Protein AF-A0A7G9Y981-F1 (afdb_monomer_lite)

Radius of gyration: 12.73 Å; chains: 1; bounding box: 25×22×32 Å

Organism: NCBI:txid2759911

pLDDT: mean 90.82, std 9.35, range [52.16, 97.75]

Secondary structure (DSSP, 8-state):
-----HHHHHHHHHHHHHHSTT-HHHHHHHHHHHHHHHHHTT--HHHHHHHHHT-

Foldseek 3Di:
DDDDDPVNLVVLLVVLCVVCVPCVVSSVVSSVVVRLCVVCVPDDPVRVCVVVVVD

Structure (mmCIF, N/CA/C/O backbone):
data_AF-A0A7G9Y981-F1
#
_entry.id   AF-A0A7G9Y981-F1
#
loop_
_atom_site.group_PDB
_atom_site.id
_atom_site.type_symbol
_atom_site.la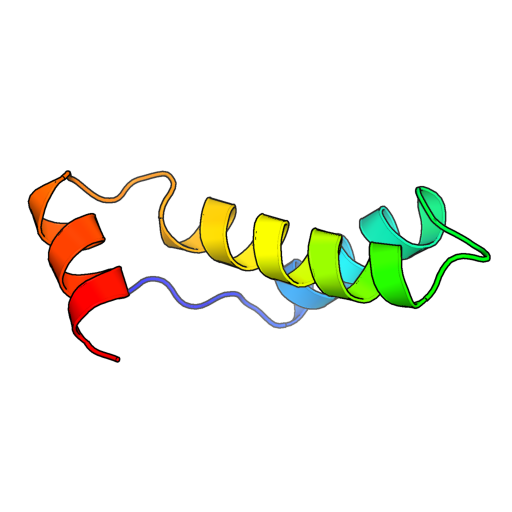bel_atom_id
_atom_site.label_alt_id
_atom_site.label_comp_id
_atom_site.label_asym_id
_atom_site.label_entity_id
_atom_site.label_seq_id
_atom_site.pdbx_PDB_ins_code
_atom_site.Cartn_x
_atom_site.Cartn_y
_atom_site.Cartn_z
_atom_site.occupancy
_atom_site.B_iso_or_equiv
_atom_site.auth_seq_id
_atom_site.auth_comp_id
_atom_site.auth_asym_id
_atom_site.auth_atom_id
_atom_site.pdbx_PDB_model_num
ATOM 1 N N . MET A 1 1 ? -6.343 -3.636 14.542 1.00 62.41 1 MET A N 1
ATOM 2 C CA . MET A 1 1 ? -5.948 -3.114 13.214 1.00 62.41 1 MET A CA 1
ATOM 3 C C . MET A 1 1 ? -6.052 -4.233 12.197 1.00 62.41 1 MET A C 1
ATOM 5 O O . MET A 1 1 ? -5.603 -5.337 12.493 1.00 62.41 1 MET A O 1
ATOM 9 N N . LYS A 1 2 ? -6.675 -3.969 11.044 1.00 71.88 2 LYS A N 1
ATOM 10 C CA . LYS A 1 2 ? -6.721 -4.909 9.914 1.00 71.88 2 LYS A CA 1
ATOM 11 C C . LYS A 1 2 ? -5.279 -5.258 9.518 1.00 71.88 2 LYS A C 1
ATOM 13 O O . LYS A 1 2 ? -4.408 -4.396 9.592 1.00 71.88 2 LYS A O 1
ATOM 18 N N . LYS A 1 3 ? -5.014 -6.513 9.163 1.00 81.62 3 LYS A N 1
ATOM 19 C CA . LYS A 1 3 ? -3.719 -6.949 8.626 1.00 81.62 3 LYS A CA 1
ATOM 20 C C . LYS A 1 3 ? -3.926 -7.336 7.170 1.00 81.62 3 LYS A C 1
ATOM 22 O O . LYS A 1 3 ? -4.934 -7.966 6.860 1.00 81.62 3 LYS A O 1
ATOM 27 N 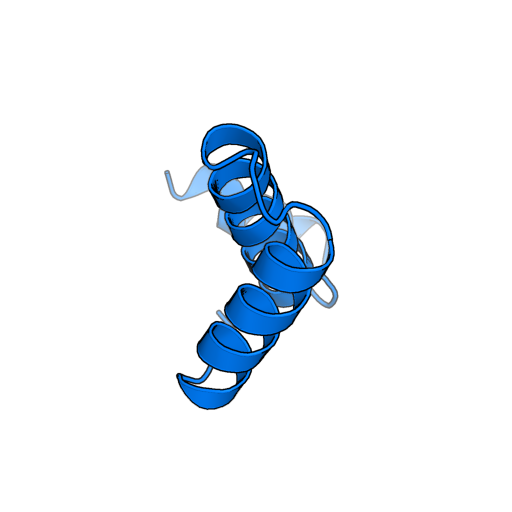N . LEU A 1 4 ? -2.996 -6.946 6.304 1.00 86.81 4 LEU A N 1
ATOM 28 C CA . LEU A 1 4 ? -2.983 -7.409 4.920 1.00 86.81 4 LEU A CA 1
ATOM 29 C C . LEU A 1 4 ? -2.556 -8.870 4.892 1.00 86.81 4 LEU A C 1
ATOM 31 O O . LEU A 1 4 ? -1.558 -9.234 5.520 1.00 86.81 4 LEU A O 1
ATOM 35 N N . THR A 1 5 ? -3.309 -9.685 4.165 1.00 92.50 5 THR A N 1
ATOM 36 C CA . THR A 1 5 ? -2.901 -11.061 3.873 1.00 92.50 5 THR A CA 1
ATOM 37 C C . THR A 1 5 ? -1.730 -11.068 2.889 1.00 92.50 5 THR A C 1
ATOM 39 O O . THR A 1 5 ? -1.555 -10.129 2.113 1.00 92.50 5 THR A O 1
ATOM 42 N N . GLU A 1 6 ? -0.941 -12.143 2.873 1.00 93.38 6 GLU A N 1
ATOM 43 C CA . GLU A 1 6 ? 0.151 -12.291 1.896 1.00 93.38 6 GLU A CA 1
ATOM 44 C C . GLU A 1 6 ? -0.364 -12.310 0.448 1.00 93.38 6 GLU A C 1
ATOM 46 O O . GLU A 1 6 ? 0.300 -11.813 -0.457 1.00 93.38 6 GLU A O 1
ATOM 51 N N . VAL A 1 7 ? -1.590 -12.799 0.236 1.00 94.38 7 VAL A N 1
ATOM 52 C CA . VAL A 1 7 ? -2.256 -12.772 -1.074 1.00 94.38 7 VAL A CA 1
ATOM 53 C C . VAL A 1 7 ? -2.563 -11.337 -1.511 1.00 94.38 7 VAL A C 1
ATOM 55 O O . VAL A 1 7 ? -2.290 -10.977 -2.652 1.00 94.38 7 VAL A O 1
ATOM 58 N N . GLU A 1 8 ? -3.091 -10.497 -0.614 1.00 92.06 8 GLU A N 1
ATOM 59 C CA . GLU A 1 8 ? -3.359 -9.083 -0.918 1.00 92.06 8 GLU A CA 1
ATOM 60 C C . GLU A 1 8 ? -2.067 -8.307 -1.193 1.00 92.06 8 GLU A C 1
ATOM 62 O O . GLU A 1 8 ? -2.018 -7.536 -2.147 1.00 92.06 8 GLU A O 1
ATOM 67 N N . LYS A 1 9 ? -1.013 -8.539 -0.399 1.00 94.81 9 LYS A N 1
ATOM 68 C CA . LYS A 1 9 ? 0.304 -7.918 -0.613 1.00 94.81 9 LYS A CA 1
ATOM 69 C C . LYS A 1 9 ? 0.877 -8.276 -1.979 1.00 94.81 9 LYS A C 1
ATOM 71 O O . LYS A 1 9 ? 1.284 -7.389 -2.719 1.00 94.81 9 LYS A O 1
ATOM 76 N N . LYS A 1 10 ? 0.856 -9.565 -2.331 1.00 96.44 10 LYS A N 1
ATOM 77 C CA . LYS A 1 10 ? 1.340 -10.034 -3.630 1.00 96.44 10 LYS A CA 1
ATOM 78 C C . LYS A 1 10 ? 0.569 -9.384 -4.779 1.00 96.44 10 LYS A C 1
ATOM 80 O O . LYS A 1 10 ? 1.195 -8.885 -5.705 1.00 96.44 10 LYS A O 1
ATOM 85 N N . ARG A 1 11 ? -0.764 -9.321 -4.686 1.00 96.25 11 ARG A N 1
ATOM 86 C CA . ARG A 1 11 ? -1.594 -8.695 -5.724 1.00 96.25 11 ARG A CA 1
ATOM 87 C C . ARG A 1 11 ? -1.274 -7.209 -5.902 1.00 96.25 11 ARG A C 1
ATOM 89 O O . ARG A 1 11 ? -1.127 -6.758 -7.028 1.00 96.25 11 ARG A O 1
ATOM 96 N N . PHE A 1 12 ? -1.130 -6.461 -4.806 1.00 95.50 12 PHE A N 1
ATOM 97 C CA . PHE A 1 12 ? -0.747 -5.047 -4.883 1.00 95.50 12 PHE A CA 1
ATOM 9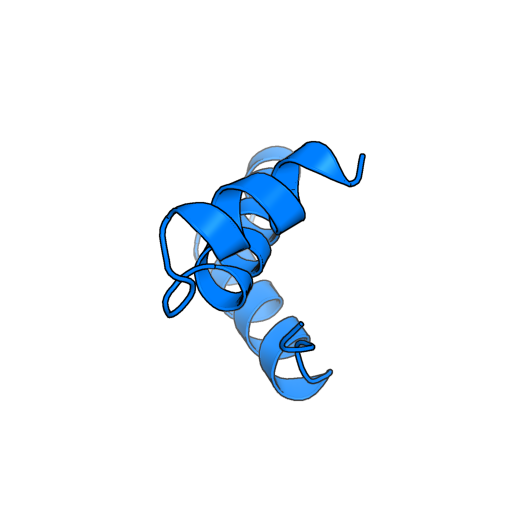8 C C . PHE A 1 12 ? 0.636 -4.852 -5.494 1.00 95.50 12 PHE A C 1
ATOM 100 O O . PHE A 1 12 ? 0.838 -3.900 -6.237 1.00 95.50 12 PHE A O 1
ATOM 107 N N . TRP A 1 13 ? 1.583 -5.742 -5.200 1.00 97.12 13 TRP A N 1
ATOM 108 C CA . TRP A 1 13 ? 2.905 -5.676 -5.808 1.00 97.12 13 TRP A CA 1
ATOM 109 C C . TRP A 1 13 ? 2.856 -5.942 -7.319 1.00 97.12 13 TRP A C 1
ATOM 111 O O . TRP A 1 13 ? 3.440 -5.186 -8.086 1.00 97.12 13 TRP A O 1
ATOM 121 N N . GLU A 1 14 ? 2.102 -6.952 -7.760 1.00 97.38 14 GLU A N 1
ATOM 122 C CA . GLU A 1 14 ? 1.913 -7.258 -9.187 1.00 97.38 14 GLU A CA 1
ATOM 123 C C . GLU A 1 14 ? 1.228 -6.108 -9.947 1.00 97.38 14 GLU A C 1
ATOM 125 O O . GLU A 1 14 ? 1.668 -5.749 -11.039 1.00 97.38 14 GLU A O 1
ATOM 130 N N . GLU A 1 15 ? 0.191 -5.495 -9.363 1.00 96.38 15 GLU A N 1
ATOM 131 C CA . GLU A 1 15 ? -0.479 -4.309 -9.923 1.00 96.38 15 GLU A CA 1
ATOM 132 C C . GLU A 1 15 ? 0.515 -3.147 -10.093 1.00 96.38 15 GLU A C 1
ATOM 134 O O . GLU A 1 15 ? 0.631 -2.571 -11.173 1.00 96.38 15 GLU A O 1
ATOM 139 N N . VAL A 1 16 ? 1.303 -2.863 -9.055 1.00 97.31 16 VAL A N 1
ATOM 140 C CA . VAL A 1 16 ? 2.305 -1.791 -9.057 1.00 97.31 16 VAL A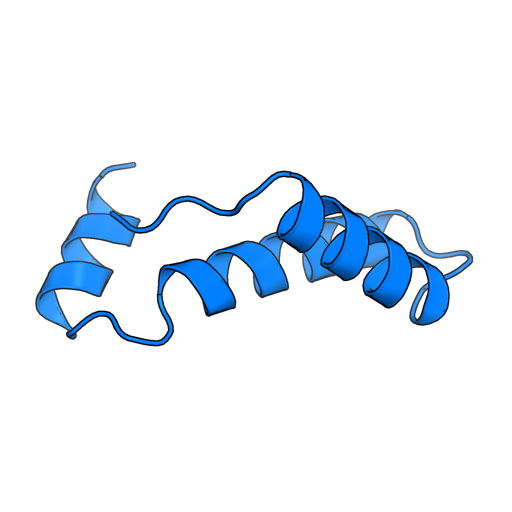 CA 1
ATOM 141 C C . VAL A 1 16 ? 3.409 -2.024 -10.091 1.00 97.31 16 VAL A C 1
ATOM 143 O O . VAL A 1 16 ? 3.773 -1.095 -10.811 1.00 97.31 16 VAL A O 1
ATOM 146 N N . GLN A 1 17 ? 3.925 -3.250 -10.203 1.00 97.69 17 GLN A N 1
ATOM 147 C CA . GLN A 1 17 ? 4.938 -3.587 -11.207 1.00 97.69 17 GLN A CA 1
ATOM 148 C C . GLN A 1 17 ? 4.396 -3.454 -12.636 1.00 97.69 17 GLN A C 1
ATOM 150 O O . GLN A 1 17 ? 5.139 -3.074 -13.536 1.00 97.69 17 GLN A O 1
ATOM 155 N N . SER A 1 18 ? 3.105 -3.725 -12.853 1.00 97.44 18 SER A N 1
ATOM 156 C CA . SER A 1 18 ? 2.468 -3.508 -14.155 1.00 97.44 18 SER A CA 1
ATOM 157 C C . SER A 1 18 ? 2.285 -2.024 -14.491 1.00 97.44 18 SER A C 1
ATOM 159 O O . SER A 1 18 ? 2.292 -1.677 -15.671 1.00 97.44 18 SER A O 1
ATOM 161 N N . GLU A 1 19 ? 2.072 -1.160 -13.495 1.00 97.19 19 GLU A N 1
ATOM 162 C CA . GLU A 1 19 ? 1.890 0.285 -13.696 1.00 97.19 19 GLU A CA 1
ATOM 163 C C . GLU A 1 19 ? 3.219 1.035 -13.867 1.00 97.19 19 GLU A C 1
ATOM 165 O O . GLU A 1 19 ? 3.286 2.002 -14.627 1.00 97.19 19 GLU A O 1
ATOM 170 N N . PHE A 1 20 ? 4.280 0.579 -13.195 1.00 96.50 20 PHE A N 1
ATOM 171 C CA . PHE A 1 20 ? 5.591 1.234 -13.164 1.00 96.50 20 PHE A CA 1
ATOM 172 C C . PHE A 1 20 ? 6.730 0.257 -13.499 1.00 96.50 20 PHE A C 1
ATOM 174 O O . PHE A 1 20 ? 7.622 0.082 -12.675 1.00 96.50 20 PHE A O 1
ATOM 181 N N . PRO A 1 21 ? 6.748 -0.396 -14.675 1.00 96.69 21 PRO A N 1
ATOM 182 C CA . PRO A 1 21 ? 7.648 -1.525 -14.950 1.00 96.69 21 PRO A CA 1
ATOM 183 C C . PRO A 1 21 ? 9.143 -1.205 -14.803 1.00 96.69 21 PRO A C 1
ATOM 185 O O . PRO A 1 21 ? 9.898 -2.059 -14.346 1.00 96.69 21 PRO A O 1
ATOM 188 N N . ASP A 1 22 ? 9.549 0.029 -15.117 1.00 97.25 22 ASP A N 1
ATOM 189 C CA . ASP A 1 22 ? 10.957 0.454 -15.146 1.00 97.25 22 ASP A CA 1
ATOM 190 C C . ASP A 1 22 ? 11.302 1.534 -14.098 1.00 97.25 22 ASP A C 1
ATOM 192 O O . ASP A 1 22 ? 12.397 2.094 -14.121 1.00 97.25 22 ASP A O 1
ATOM 196 N N . ASP A 1 23 ? 10.378 1.856 -13.186 1.00 97.75 23 ASP A N 1
ATOM 197 C CA . ASP A 1 23 ? 10.562 2.894 -12.162 1.00 97.75 23 ASP A CA 1
ATOM 198 C C . ASP A 1 23 ? 10.416 2.296 -10.756 1.00 97.75 23 ASP A C 1
ATOM 200 O O . ASP A 1 23 ? 9.349 2.326 -10.143 1.00 97.75 23 ASP A O 1
ATOM 204 N N . GLU A 1 24 ? 11.511 1.722 -10.253 1.00 96.62 24 GLU A N 1
ATOM 205 C CA . GLU A 1 24 ? 11.579 1.052 -8.947 1.00 96.62 24 GLU A CA 1
ATOM 206 C C . GLU A 1 24 ? 11.173 1.980 -7.789 1.00 96.62 24 GLU A C 1
ATOM 208 O O . GLU A 1 24 ? 10.440 1.575 -6.888 1.00 96.62 24 GLU A O 1
ATOM 213 N N . MET A 1 25 ? 11.556 3.259 -7.848 1.00 97.44 25 MET A N 1
ATOM 214 C CA . MET A 1 25 ? 11.170 4.243 -6.834 1.00 97.44 25 MET A CA 1
ATOM 215 C C . MET A 1 25 ? 9.650 4.442 -6.819 1.00 97.44 25 MET A C 1
ATOM 217 O O . MET A 1 25 ? 9.029 4.456 -5.751 1.00 97.44 25 MET A O 1
ATOM 221 N N . MET A 1 26 ? 9.030 4.582 -7.993 1.00 96.50 26 MET A N 1
ATOM 222 C CA . MET A 1 26 ? 7.576 4.686 -8.084 1.00 96.50 26 MET A CA 1
ATOM 223 C C . MET A 1 26 ? 6.879 3.394 -7.666 1.00 96.50 26 MET A C 1
ATOM 225 O O . MET A 1 26 ? 5.824 3.480 -7.030 1.00 96.50 26 MET A O 1
ATOM 229 N N . GLN A 1 27 ? 7.470 2.225 -7.935 1.00 97.75 27 GLN A N 1
ATOM 230 C CA . GLN A 1 27 ? 6.941 0.956 -7.441 1.00 97.75 27 GLN A CA 1
ATOM 231 C C . GLN A 1 27 ? 6.861 0.956 -5.906 1.00 97.75 27 GLN A C 1
ATOM 233 O O . GLN A 1 27 ? 5.793 0.744 -5.328 1.00 97.75 27 GLN A O 1
ATOM 238 N N . GLU A 1 28 ? 7.960 1.271 -5.223 1.00 97.38 28 GLU A N 1
ATOM 239 C CA . GLU A 1 28 ? 8.003 1.289 -3.758 1.00 97.38 28 GLU A CA 1
ATOM 240 C C . GLU A 1 28 ? 7.013 2.296 -3.155 1.00 97.38 28 GLU A C 1
ATOM 242 O O . GLU A 1 28 ? 6.213 1.952 -2.275 1.00 97.38 28 GLU A O 1
ATOM 247 N N . VAL A 1 29 ? 7.015 3.535 -3.657 1.00 96.81 29 VAL A N 1
ATOM 248 C CA . VAL A 1 29 ? 6.130 4.603 -3.166 1.00 96.81 29 VAL A CA 1
ATOM 249 C C . VAL A 1 29 ? 4.663 4.225 -3.359 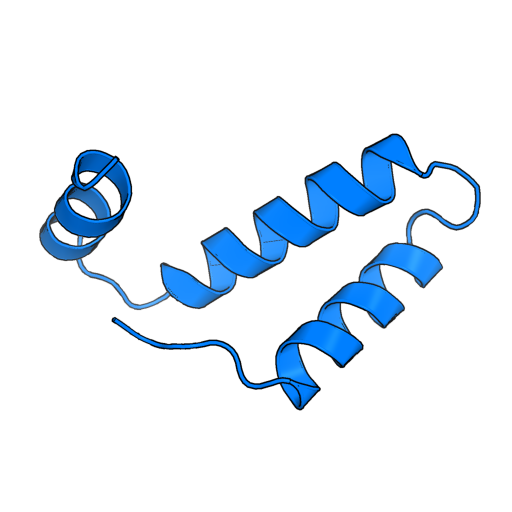1.00 96.81 29 VAL A C 1
ATOM 251 O O . VAL A 1 29 ? 3.844 4.391 -2.444 1.00 96.81 29 VAL A O 1
ATOM 254 N N . HIS A 1 30 ? 4.308 3.710 -4.538 1.00 96.69 30 HIS A N 1
ATOM 255 C CA . HIS A 1 30 ? 2.927 3.360 -4.839 1.00 96.69 30 HIS A CA 1
ATOM 256 C C . HIS A 1 30 ? 2.463 2.151 -4.021 1.00 96.69 30 HIS A C 1
ATOM 258 O O . HIS A 1 30 ? 1.354 2.164 -3.478 1.00 96.69 30 HIS A O 1
ATOM 264 N N . TYR A 1 31 ? 3.320 1.146 -3.848 1.00 97.00 31 TYR A N 1
ATOM 265 C CA . TYR A 1 31 ? 3.018 -0.023 -3.031 1.00 97.00 31 TYR A CA 1
ATOM 266 C C . TYR A 1 31 ? 2.728 0.351 -1.571 1.00 97.00 31 TYR A C 1
ATOM 268 O O . TYR A 1 31 ? 1.690 -0.035 -1.020 1.00 97.00 31 TYR A O 1
ATOM 276 N N . VAL A 1 32 ? 3.578 1.183 -0.958 1.00 94.69 32 VAL A N 1
ATOM 277 C CA . VAL A 1 32 ? 3.346 1.694 0.404 1.00 94.69 32 VAL A CA 1
ATOM 278 C C . VAL A 1 32 ? 2.024 2.462 0.468 1.00 94.69 32 VAL A C 1
ATOM 280 O O . VAL A 1 32 ? 1.209 2.231 1.366 1.00 94.69 32 VAL A O 1
ATOM 283 N N . ARG A 1 33 ? 1.744 3.329 -0.511 1.00 94.75 33 ARG A N 1
ATOM 284 C CA . ARG A 1 33 ? 0.483 4.080 -0.572 1.00 94.75 33 ARG A CA 1
ATOM 285 C C . ARG A 1 33 ? -0.744 3.159 -0.636 1.00 94.75 33 ARG A C 1
ATOM 287 O O . ARG A 1 33 ? -1.706 3.409 0.095 1.00 94.75 33 ARG A O 1
ATOM 294 N N . LEU A 1 34 ? -0.723 2.104 -1.454 1.00 94.31 34 LEU A N 1
ATOM 295 C CA . LEU A 1 34 ? -1.818 1.127 -1.545 1.00 94.31 34 LEU A CA 1
ATOM 296 C C . LEU A 1 34 ? -2.023 0.382 -0.229 1.00 94.31 34 LEU A C 1
ATOM 298 O O . LEU A 1 34 ? -3.156 0.260 0.246 1.00 94.31 34 LEU A O 1
ATOM 302 N N . MET A 1 35 ? -0.931 -0.050 0.406 1.00 93.25 35 MET A N 1
ATOM 303 C CA . MET A 1 35 ? -0.999 -0.690 1.715 1.00 93.25 35 MET A CA 1
ATOM 304 C C . MET A 1 35 ? -1.661 0.223 2.751 1.00 93.25 35 MET A C 1
ATOM 306 O O . MET A 1 35 ? -2.595 -0.194 3.439 1.00 93.25 35 MET A O 1
ATOM 310 N N . HIS A 1 36 ? -1.219 1.479 2.844 1.00 91.69 36 HIS A N 1
ATOM 311 C CA . HIS A 1 36 ? -1.790 2.458 3.768 1.00 91.69 36 HIS A CA 1
ATOM 312 C C . HIS A 1 36 ? -3.265 2.729 3.477 1.00 91.69 36 HIS A C 1
ATOM 314 O O . HIS A 1 36 ? -4.080 2.744 4.403 1.00 91.69 36 HIS A O 1
ATOM 320 N N . HIS A 1 37 ? -3.633 2.903 2.207 1.00 91.75 37 HIS A N 1
ATOM 321 C CA . HIS A 1 37 ? -5.024 3.097 1.814 1.00 91.75 37 HIS A CA 1
ATOM 322 C C . HIS A 1 37 ? -5.892 1.925 2.283 1.00 91.75 37 HIS A C 1
ATOM 324 O O . HIS A 1 37 ? -6.866 2.128 3.005 1.00 91.75 37 HIS A O 1
ATOM 330 N N . ARG A 1 38 ? -5.488 0.688 1.984 1.00 92.00 38 ARG A N 1
ATOM 331 C CA . ARG A 1 38 ? -6.247 -0.515 2.344 1.00 92.00 38 ARG A CA 1
ATOM 332 C C . ARG A 1 38 ? -6.369 -0.727 3.855 1.00 92.00 38 ARG A C 1
ATOM 334 O O . ARG A 1 38 ? -7.401 -1.194 4.338 1.00 92.00 38 ARG A O 1
ATOM 341 N N . LEU A 1 39 ? -5.328 -0.388 4.612 1.00 90.94 39 LEU A N 1
ATOM 342 C CA . LEU A 1 39 ? -5.331 -0.482 6.074 1.00 90.94 39 LEU A CA 1
ATOM 343 C C . LEU A 1 39 ? -6.221 0.578 6.738 1.00 90.94 39 LEU A C 1
ATOM 345 O O . LEU A 1 39 ? -6.702 0.350 7.850 1.00 90.94 39 LEU A O 1
ATOM 349 N N . THR A 1 40 ? -6.452 1.711 6.068 1.00 91.62 40 THR A N 1
ATOM 350 C CA . THR A 1 40 ? -7.148 2.879 6.634 1.00 91.62 40 THR A CA 1
ATOM 351 C C . THR A 1 40 ? -8.519 3.172 6.012 1.00 91.62 40 THR A C 1
ATOM 353 O O . THR A 1 40 ? -9.252 4.015 6.542 1.00 91.62 40 THR A O 1
ATOM 356 N N . GLU A 1 41 ? -8.898 2.471 4.934 1.00 90.50 41 GLU A N 1
ATOM 357 C CA . GLU A 1 41 ? -10.108 2.718 4.127 1.00 90.50 41 GLU A CA 1
ATOM 358 C C . GLU A 1 41 ? -11.383 2.803 4.987 1.00 90.50 41 GLU A C 1
ATOM 360 O O . GLU A 1 41 ? -12.142 3.761 4.863 1.00 90.50 41 GLU A O 1
ATOM 365 N N . ASN A 1 42 ? -11.543 1.879 5.942 1.00 90.44 42 ASN A N 1
ATOM 366 C CA . ASN A 1 42 ? -12.735 1.739 6.788 1.00 90.44 42 ASN A CA 1
ATOM 367 C C . ASN A 1 42 ? -12.529 2.248 8.218 1.00 90.44 42 ASN A C 1
ATOM 369 O O . ASN A 1 42 ? -13.390 2.048 9.071 1.00 90.44 42 ASN A O 1
ATOM 373 N N . LEU A 1 43 ? -11.379 2.856 8.507 1.00 90.81 43 LEU A N 1
ATOM 374 C CA . LEU A 1 43 ? -11.130 3.427 9.823 1.00 90.81 43 LEU A CA 1
ATOM 375 C C . LEU A 1 43 ? -11.903 4.737 9.974 1.00 90.81 43 LEU A C 1
ATOM 377 O O . LEU A 1 43 ? -11.859 5.604 9.096 1.00 90.81 43 LEU A O 1
ATOM 381 N N . SER A 1 44 ? -12.544 4.910 11.127 1.00 91.44 44 SER A N 1
ATOM 382 C CA . SER A 1 44 ? -13.037 6.213 11.570 1.00 91.44 44 SER A CA 1
ATOM 383 C C . SER A 1 44 ? -11.883 7.210 11.727 1.00 91.44 44 SER A C 1
ATOM 385 O O . SER A 1 44 ? -10.706 6.845 11.803 1.00 91.44 44 SER A O 1
ATOM 387 N N . ARG A 1 45 ? -12.206 8.505 11.819 1.00 88.44 45 ARG A N 1
ATOM 388 C CA . ARG A 1 45 ? -11.202 9.564 12.008 1.00 88.44 45 ARG A CA 1
ATOM 389 C C . ARG A 1 45 ? -10.303 9.304 13.222 1.00 88.44 45 ARG A C 1
ATOM 391 O O . ARG A 1 45 ? -9.093 9.473 13.121 1.00 88.44 45 ARG A O 1
ATOM 398 N N . GLU A 1 46 ? -10.873 8.872 14.343 1.0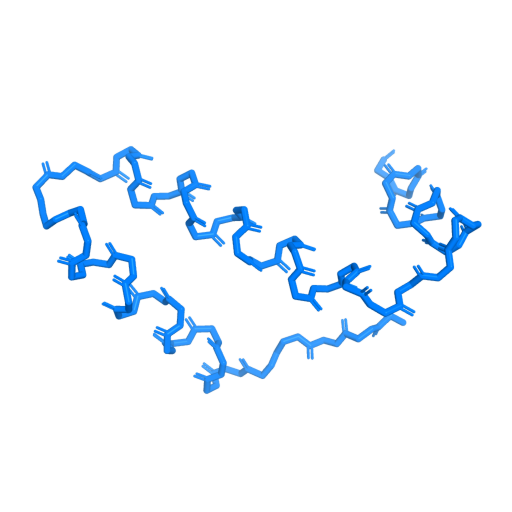0 90.69 46 GLU A N 1
ATOM 399 C CA . GLU A 1 46 ? -10.108 8.568 15.557 1.00 90.69 46 GLU A CA 1
ATOM 400 C C . GLU A 1 46 ? -9.198 7.352 15.387 1.00 90.69 46 GLU A C 1
ATOM 402 O O . GLU A 1 46 ? -8.059 7.352 15.848 1.00 90.69 46 GLU A O 1
ATOM 407 N N . GLU A 1 47 ? -9.671 6.314 14.699 1.00 89.94 47 GLU A N 1
ATOM 408 C CA . GLU A 1 47 ? -8.859 5.134 14.410 1.00 89.94 47 GLU A CA 1
ATOM 409 C C . GLU A 1 47 ? -7.724 5.448 13.434 1.00 89.94 47 GLU A C 1
ATOM 411 O O . GLU A 1 47 ? -6.626 4.925 13.608 1.00 89.94 47 GLU A O 1
ATOM 416 N N . ARG A 1 48 ? -7.944 6.340 12.458 1.00 87.50 48 ARG A N 1
ATOM 417 C CA . ARG A 1 48 ? -6.874 6.855 11.589 1.00 87.50 48 ARG A CA 1
ATOM 418 C C . ARG A 1 48 ? -5.840 7.647 12.384 1.00 87.50 48 ARG A C 1
ATOM 420 O O . ARG A 1 48 ? -4.649 7.447 12.178 1.00 87.50 48 ARG A O 1
ATOM 427 N N . LEU A 1 49 ? -6.272 8.501 13.315 1.00 88.56 49 LEU A N 1
ATOM 428 C CA . LEU A 1 49 ? -5.351 9.243 14.185 1.00 88.56 49 LEU A CA 1
ATOM 429 C C . LEU A 1 49 ? -4.518 8.297 15.055 1.00 88.56 49 LEU A C 1
ATOM 431 O O . LEU A 1 49 ? -3.314 8.491 15.165 1.00 88.56 49 LEU A O 1
ATOM 435 N N . ARG A 1 50 ? -5.119 7.232 15.602 1.00 87.75 50 ARG A N 1
ATOM 436 C CA . ARG A 1 50 ? -4.375 6.182 16.317 1.00 87.75 50 ARG A CA 1
ATOM 437 C C . ARG A 1 50 ? -3.419 5.414 15.403 1.00 87.75 50 ARG A C 1
ATOM 439 O O . ARG A 1 50 ? -2.322 5.093 15.829 1.00 87.75 50 ARG A O 1
ATOM 446 N N . PHE A 1 51 ? -3.814 5.135 14.161 1.00 85.12 51 PHE A N 1
ATOM 447 C CA . PHE A 1 51 ? -2.973 4.442 13.183 1.00 85.12 51 PHE A CA 1
ATOM 448 C C . PHE A 1 51 ? -1.705 5.239 12.837 1.00 85.12 51 PHE A C 1
ATOM 450 O O . PHE A 1 51 ? -0.626 4.661 12.796 1.00 85.12 51 PHE A O 1
ATOM 457 N N . TYR A 1 52 ? -1.821 6.554 12.615 1.00 83.25 52 TYR A N 1
ATOM 458 C CA . TYR A 1 52 ? -0.677 7.412 12.268 1.00 83.25 52 TYR A CA 1
ATOM 459 C C . TYR A 1 52 ? 0.097 7.945 13.480 1.00 83.25 52 TYR A C 1
ATOM 461 O O . TYR A 1 52 ? 1.282 8.225 13.361 1.00 83.25 52 TYR A O 1
ATOM 469 N N . GLY A 1 53 ? -0.560 8.101 14.631 1.00 79.38 53 GLY A N 1
ATOM 470 C CA . GLY A 1 53 ? 0.054 8.587 15.870 1.00 79.38 53 GLY A CA 1
ATOM 471 C C . GLY A 1 53 ? 0.704 7.500 16.730 1.00 79.38 53 GLY A C 1
ATOM 472 O O . GLY A 1 53 ? 1.235 7.819 17.786 1.00 79.38 53 GLY A O 1
ATOM 473 N N . ALA A 1 54 ? 0.638 6.230 16.317 1.00 61.44 54 ALA A N 1
ATOM 474 C CA . ALA A 1 54 ? 1.339 5.112 16.956 1.00 61.44 54 ALA A CA 1
ATOM 475 C C . ALA A 1 54 ? 2.765 4.894 16.402 1.00 61.44 54 ALA A C 1
ATOM 477 O O . ALA A 1 54 ? 3.329 3.816 16.598 1.00 61.44 54 ALA A O 1
ATOM 478 N N . VAL A 1 55 ? 3.305 5.889 15.688 1.00 52.16 55 VAL A N 1
ATOM 479 C CA . VAL A 1 55 ? 4.690 5.941 15.191 1.00 52.16 55 VAL A CA 1
ATOM 480 C C . VAL A 1 55 ? 5.578 6.628 16.218 1.00 52.16 55 VAL A C 1
ATOM 482 O O . VAL A 1 55 ? 5.162 7.700 16.713 1.00 52.16 55 VAL A O 1
#

Sequence (55 aa):
MKKLTEVEKKRFWEEVQSEFPDDEMMQEVHYVRLMHHRLTENLSREERLRFYGAV